Protein AF-A0A3D3LGL9-F1 (afdb_monomer)

Mean predicted aligned error: 4.56 Å

Secondary structure (DSSP, 8-state):
-PPEEEE-HHHHHHHHHHHHHHHHH-TTHHHHHHHHHHHHHHHHHHHHH-GGGSPBPPGGG--STT---EEEEE--SSSS--EEEEEEEETTTTEEEEEEEEETTSPPPPTT--

Sequence (114 aa):
MSHILLLSSKARQHIREQCLWYRENLEDGVSLANRWTRTLDSALHQLCQLPERHPPASPEDQVLPGRQLRRMLFRPWKSGRGWKVLFCADEEARTVTVLYIRHESRPPLEYDES

Radius of gyration: 14.16 Å; Cα contacts (8 Å, |Δi|>4): 167; chains: 1; bounding box: 34×34×34 Å

Nearest PDB structures (foldseek):
  5ja8-assembly3_E  TM=6.786E-01  e=5.848E-04  Vibrio cholerae O1 biovar El Tor str. N16961
  5ja8-assembly1_A  TM=6.912E-01  e=2.306E-03  Vibrio cholerae O1 biovar El Tor str. N16961
  5ja8-assembly2_C  TM=6.536E-01  e=1.316E-03  Vibrio cholerae O1 biovar El Tor str. N16961
  8a0x-assembly1_C  TM=5.886E-01  e=3.799E-03  Vibrio cholerae
  6vlp-assembly1_A  TM=4.146E-01  e=9.830E+00  Humulus lupulus

Foldseek 3Di:
DFFAEAEDPAAVVVLVVQLVCLVPPDPCSNVCNVLLVVQVVVVSRVCRVCVVPFAFDDPLQPLDPPFGKGWDWADSDPDDWTWIFIWGADVVNSHIYTYHTGTPPDDHDDNPPD

Solvent-accessible surface area (backbone atoms only — not comparable to full-atom values): 6454 Å² total; per-residue (Å²): 121,70,32,49,83,41,73,35,72,59,22,52,48,36,54,50,52,52,36,48,48,30,47,76,74,40,96,64,8,62,63,49,28,54,50,50,50,54,48,47,51,54,50,53,56,53,40,27,52,53,58,82,80,40,50,68,41,55,80,67,61,52,74,50,87,99,52,78,42,25,36,43,82,45,61,90,51,98,71,81,85,38,27,41,34,35,28,39,74,39,79,89,81,34,31,30,39,35,49,39,53,40,55,64,85,57,77,71,67,59,86,84,81,116

pLDDT: mean 90.17, std 10.72, range [43.75, 97.81]

Structure (mmCIF, N/CA/C/O backbone):
data_AF-A0A3D3LGL9-F1
#
_entry.id   AF-A0A3D3LGL9-F1
#
loop_
_atom_site.group_PDB
_atom_site.id
_atom_site.type_symbol
_atom_site.label_atom_id
_atom_site.label_alt_id
_atom_site.label_comp_id
_atom_site.label_asym_id
_atom_site.label_entity_id
_atom_site.label_seq_id
_atom_site.pdbx_PDB_ins_code
_atom_site.Cartn_x
_atom_site.Cartn_y
_atom_site.Cartn_z
_atom_site.occupancy
_atom_site.B_iso_or_equiv
_atom_site.auth_seq_id
_atom_site.auth_comp_id
_atom_site.auth_asym_id
_atom_site.auth_atom_id
_atom_site.pdbx_PDB_model_num
ATOM 1 N N . MET A 1 1 ? -7.841 -16.216 12.314 1.00 65.50 1 MET A N 1
ATOM 2 C CA . MET A 1 1 ? -8.918 -16.008 11.316 1.00 65.50 1 MET A CA 1
ATOM 3 C C . MET A 1 1 ? -8.485 -14.838 10.445 1.00 65.50 1 MET A C 1
ATOM 5 O O . MET A 1 1 ? -7.843 -13.955 10.989 1.00 65.50 1 MET A O 1
ATOM 9 N N . SER A 1 2 ? -8.761 -14.849 9.137 1.00 87.75 2 SER A N 1
ATOM 10 C CA . SER A 1 2 ? -8.284 -13.804 8.211 1.00 87.75 2 SER A CA 1
ATOM 11 C C . SER A 1 2 ? -9.348 -12.728 7.980 1.00 87.75 2 SER A C 1
ATOM 13 O O . SER A 1 2 ? -10.533 -13.055 7.899 1.00 87.75 2 SER A O 1
ATOM 15 N N . HIS A 1 3 ? -8.922 -11.473 7.856 1.00 93.94 3 HIS A N 1
ATOM 16 C CA . HIS A 1 3 ? -9.762 -10.337 7.481 1.00 93.94 3 HIS A CA 1
ATOM 17 C C . HIS A 1 3 ? -10.056 -10.330 5.972 1.00 93.94 3 HIS A C 1
ATOM 19 O O . HIS A 1 3 ? -9.263 -10.807 5.158 1.00 93.94 3 HIS A O 1
ATOM 25 N N . ILE A 1 4 ? -11.189 -9.748 5.582 1.00 96.56 4 ILE A N 1
ATOM 26 C CA . ILE A 1 4 ? -11.528 -9.475 4.183 1.00 96.56 4 ILE A CA 1
ATOM 27 C C . ILE A 1 4 ? -10.726 -8.257 3.713 1.00 96.56 4 ILE A C 1
ATOM 29 O O . ILE A 1 4 ? -10.827 -7.176 4.295 1.00 96.56 4 ILE A O 1
ATOM 33 N N . LEU A 1 5 ? -9.955 -8.421 2.638 1.00 97.44 5 LEU A N 1
ATOM 34 C CA . LEU A 1 5 ? -9.196 -7.335 2.022 1.00 97.44 5 LEU A CA 1
ATOM 35 C C . LEU A 1 5 ? -10.094 -6.468 1.131 1.00 97.44 5 LEU A C 1
ATOM 37 O O . LEU A 1 5 ? -10.688 -6.956 0.170 1.00 97.44 5 LEU A O 1
ATOM 41 N N . LEU A 1 6 ? -10.103 -5.161 1.383 1.00 97.81 6 LEU A N 1
ATOM 42 C CA . LEU A 1 6 ? -10.726 -4.148 0.537 1.00 97.81 6 LEU A CA 1
ATOM 43 C C . LEU A 1 6 ? -9.660 -3.167 0.038 1.00 97.81 6 LEU A C 1
ATOM 45 O O . LEU A 1 6 ? -8.836 -2.675 0.806 1.00 97.81 6 LEU A O 1
ATOM 49 N N . LEU A 1 7 ? -9.685 -2.856 -1.259 1.00 97.62 7 LEU A N 1
ATOM 50 C CA . LEU A 1 7 ? -8.814 -1.846 -1.866 1.00 97.62 7 LEU A CA 1
ATOM 51 C C . LEU A 1 7 ? -9.638 -0.631 -2.280 1.00 97.62 7 LEU A C 1
ATOM 53 O O . LEU A 1 7 ? -10.550 -0.769 -3.109 1.00 97.62 7 LEU A O 1
ATOM 57 N N . SER A 1 8 ? -9.267 0.542 -1.766 1.00 96.38 8 SER A N 1
ATOM 58 C CA . SER A 1 8 ? -9.812 1.825 -2.217 1.00 96.38 8 SER A CA 1
ATOM 59 C C . SER A 1 8 ? -9.516 2.070 -3.705 1.00 96.38 8 SER A C 1
ATOM 61 O O . SER A 1 8 ? -8.643 1.435 -4.309 1.00 96.38 8 SER A O 1
ATOM 63 N N . SER A 1 9 ? -10.218 3.030 -4.309 1.00 95.56 9 SER A N 1
ATOM 64 C CA . SER A 1 9 ? -9.924 3.509 -5.667 1.00 95.56 9 SER A CA 1
ATOM 65 C C . SER A 1 9 ? -8.474 3.991 -5.797 1.00 95.56 9 SER A C 1
ATOM 67 O O . SER A 1 9 ? -7.781 3.576 -6.726 1.00 95.56 9 SER A O 1
ATOM 69 N N . LYS A 1 10 ? -7.985 4.776 -4.829 1.00 94.44 10 LYS A N 1
ATOM 70 C CA . LYS A 1 10 ? -6.604 5.285 -4.778 1.00 94.44 10 LYS A CA 1
ATOM 71 C C . LYS A 1 10 ? -5.568 4.167 -4.662 1.00 94.44 10 LYS A C 1
ATOM 73 O O . LYS A 1 10 ? -4.594 4.159 -5.409 1.00 94.44 10 LYS A O 1
ATOM 78 N N . ALA A 1 11 ? -5.791 3.168 -3.807 1.00 96.44 11 ALA A N 1
ATOM 79 C CA . ALA A 1 11 ? -4.897 2.016 -3.699 1.00 96.44 11 ALA A CA 1
ATOM 80 C C . ALA A 1 11 ? -4.802 1.256 -5.032 1.00 96.44 11 ALA A C 1
ATOM 82 O O . ALA A 1 11 ? -3.703 0.942 -5.490 1.00 96.44 11 ALA A O 1
ATOM 83 N N . ARG A 1 12 ? -5.941 1.017 -5.700 1.00 97.69 1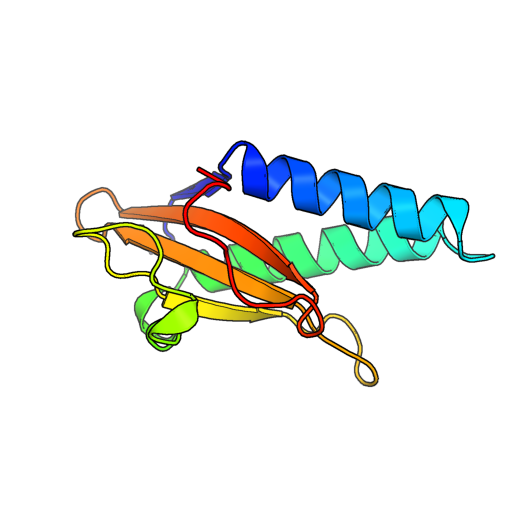2 ARG A N 1
ATOM 84 C CA . ARG A 1 12 ? -5.970 0.386 -7.032 1.00 97.69 12 ARG A CA 1
ATOM 85 C C . ARG A 1 12 ? -5.254 1.234 -8.081 1.00 97.69 12 ARG A C 1
ATOM 87 O O . ARG A 1 12 ? -4.540 0.678 -8.913 1.00 97.69 12 ARG A O 1
ATOM 94 N N . GLN A 1 13 ? -5.433 2.552 -8.042 1.00 96.25 13 GLN A N 1
ATOM 95 C CA . GLN A 1 13 ? -4.743 3.480 -8.932 1.00 96.25 13 GLN A CA 1
ATOM 96 C C . GLN A 1 13 ? -3.224 3.395 -8.739 1.00 96.25 13 GLN A C 1
ATOM 98 O O 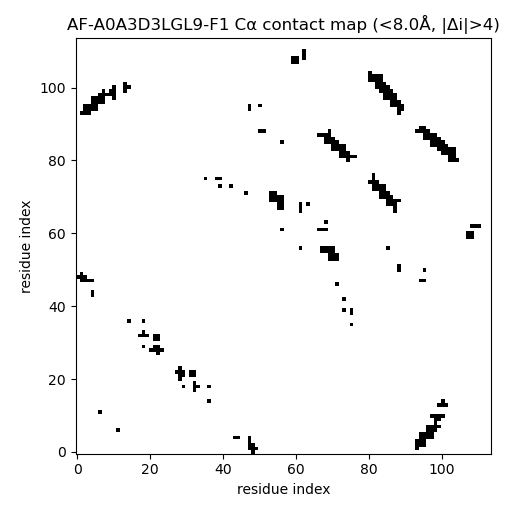. GLN A 1 13 ? -2.514 3.180 -9.715 1.00 96.25 13 GLN A O 1
ATOM 103 N N . HIS A 1 14 ? -2.724 3.443 -7.503 1.00 95.69 14 HIS A N 1
ATOM 104 C CA . HIS A 1 14 ? -1.286 3.346 -7.238 1.00 95.69 14 HIS A CA 1
ATOM 105 C C . HIS A 1 14 ? -0.675 2.019 -7.711 1.00 95.69 14 HIS A C 1
ATOM 107 O O . HIS A 1 14 ? 0.429 2.008 -8.252 1.00 95.69 14 HIS A O 1
ATOM 113 N N . ILE A 1 15 ? -1.387 0.896 -7.547 1.00 96.44 15 ILE A N 1
ATOM 114 C CA . ILE A 1 15 ? -0.949 -0.406 -8.081 1.00 96.44 15 ILE A CA 1
ATOM 115 C C . ILE A 1 15 ? -0.801 -0.332 -9.605 1.00 96.44 15 ILE A C 1
ATOM 117 O O . ILE A 1 15 ? 0.209 -0.781 -10.149 1.00 96.44 15 ILE A O 1
ATOM 121 N N . ARG A 1 16 ? -1.790 0.253 -10.296 1.00 96.88 16 ARG A N 1
ATOM 122 C CA . ARG A 1 16 ? -1.763 0.416 -11.757 1.00 96.88 16 ARG A CA 1
ATOM 123 C C . ARG A 1 16 ? -0.613 1.314 -12.201 1.00 96.88 16 ARG A C 1
ATOM 125 O O . ARG A 1 16 ? 0.140 0.906 -13.077 1.00 96.88 16 ARG A O 1
ATOM 132 N N . GLU A 1 17 ? -0.451 2.476 -11.576 1.00 95.62 17 GLU A N 1
ATOM 133 C CA . GLU A 1 17 ? 0.635 3.422 -11.866 1.00 95.62 17 GLU A CA 1
ATOM 134 C C . GLU A 1 17 ? 2.010 2.781 -11.678 1.00 95.62 17 GLU A C 1
ATOM 136 O O . GLU A 1 17 ? 2.874 2.915 -12.538 1.00 95.62 17 GLU A O 1
ATOM 141 N N . GLN A 1 18 ? 2.212 2.027 -10.594 1.00 95.19 18 GLN A N 1
ATOM 142 C CA . GLN A 1 18 ? 3.483 1.348 -10.348 1.00 95.19 18 GLN A CA 1
ATOM 143 C C . GLN A 1 18 ? 3.774 0.271 -11.402 1.00 95.19 18 GLN A C 1
ATOM 145 O O . GLN A 1 18 ? 4.911 0.140 -11.859 1.00 95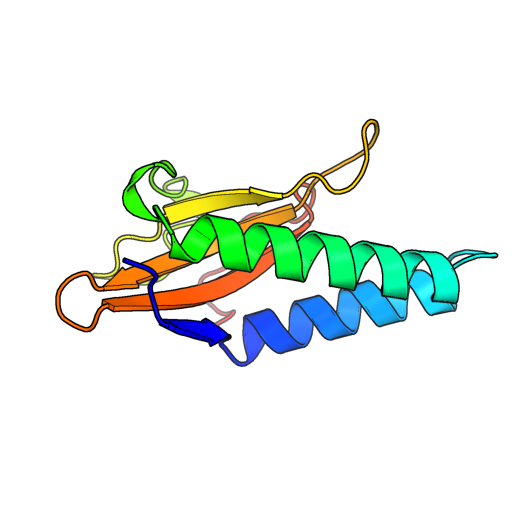.19 18 GLN A O 1
ATOM 150 N N . CYS A 1 19 ? 2.759 -0.504 -11.793 1.00 95.75 19 CYS A N 1
ATOM 151 C CA . CYS A 1 19 ? 2.899 -1.509 -12.844 1.00 95.75 19 CYS A CA 1
ATOM 152 C C . CYS A 1 19 ? 3.193 -0.872 -14.204 1.00 95.75 19 CYS A C 1
ATOM 154 O O . CYS A 1 19 ? 4.015 -1.400 -14.950 1.00 95.75 19 CYS A O 1
ATOM 156 N N . LEU A 1 20 ? 2.530 0.243 -14.521 1.00 96.56 20 LEU A N 1
ATOM 157 C CA . LEU A 1 20 ? 2.761 0.997 -15.749 1.00 96.56 20 LEU A CA 1
ATOM 158 C C . LEU A 1 20 ? 4.184 1.555 -15.778 1.00 96.56 20 LEU A C 1
ATOM 160 O O . LEU A 1 20 ? 4.917 1.290 -16.725 1.00 96.56 20 LEU A O 1
ATOM 164 N N . TRP A 1 21 ? 4.610 2.201 -14.689 1.00 95.00 21 TRP A N 1
ATOM 165 C CA . TRP A 1 21 ? 5.960 2.737 -14.561 1.00 95.00 21 TRP A CA 1
ATOM 166 C C . TRP A 1 21 ? 7.018 1.663 -14.819 1.00 95.00 21 TRP A C 1
ATOM 168 O O . TRP A 1 21 ? 7.929 1.888 -15.611 1.00 95.00 21 TRP A O 1
ATOM 178 N N . TYR A 1 22 ? 6.870 0.473 -14.222 1.00 94.75 22 TYR A N 1
ATOM 179 C CA . TYR A 1 22 ? 7.797 -0.628 -14.481 1.00 94.75 22 TYR A CA 1
ATOM 180 C C . TYR A 1 22 ? 7.868 -0.988 -15.962 1.00 94.75 22 TYR A C 1
ATOM 182 O O . TYR A 1 22 ? 8.966 -1.099 -16.493 1.00 94.75 22 TYR A O 1
ATOM 190 N N . ARG A 1 23 ? 6.715 -1.152 -16.619 1.00 96.62 23 ARG A N 1
ATOM 191 C CA . ARG A 1 23 ? 6.623 -1.556 -18.030 1.00 96.62 23 ARG A CA 1
ATOM 192 C C . ARG A 1 23 ? 7.216 -0.531 -18.992 1.00 96.62 23 ARG A C 1
ATOM 194 O O . ARG A 1 23 ? 7.743 -0.934 -20.018 1.00 96.62 23 A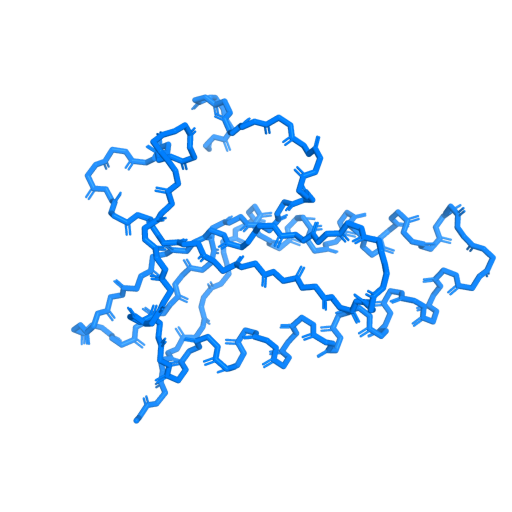RG A O 1
ATOM 201 N N . GLU A 1 24 ? 7.107 0.753 -18.675 1.00 97.19 24 GLU A N 1
ATOM 202 C CA . GLU A 1 24 ? 7.545 1.838 -19.559 1.00 97.19 24 GLU A CA 1
ATOM 203 C C . GLU A 1 24 ? 9.002 2.255 -19.336 1.00 97.19 24 GLU A C 1
ATOM 205 O O . GLU A 1 24 ? 9.630 2.773 -20.253 1.00 97.19 24 GLU A O 1
ATOM 210 N N . ASN A 1 25 ? 9.544 2.052 -18.130 1.00 95.31 25 ASN A N 1
ATOM 211 C CA . ASN A 1 25 ? 10.826 2.650 -17.738 1.00 95.31 25 ASN A CA 1
ATOM 212 C C . ASN A 1 25 ? 11.967 1.639 -17.567 1.00 95.31 25 ASN A C 1
ATOM 214 O O . ASN A 1 25 ? 13.112 2.062 -17.421 1.00 95.31 25 ASN A O 1
ATOM 218 N N . LEU A 1 26 ? 11.691 0.330 -17.552 1.00 94.06 26 LEU A N 1
ATOM 219 C CA . LEU A 1 26 ? 12.705 -0.710 -17.353 1.00 94.06 26 LEU A CA 1
ATOM 220 C C . LEU A 1 26 ? 12.676 -1.746 -18.480 1.00 94.06 26 LEU A C 1
ATOM 222 O O . LEU A 1 26 ? 11.604 -2.159 -18.915 1.00 94.06 26 LEU A O 1
ATOM 226 N N . GLU A 1 27 ? 13.855 -2.232 -18.869 1.00 92.56 27 GLU A N 1
ATOM 227 C CA . GLU A 1 27 ? 14.037 -3.249 -19.916 1.00 92.56 27 GLU A CA 1
ATOM 228 C C . GLU A 1 27 ? 13.246 -4.542 -19.617 1.00 92.56 27 GLU A C 1
ATOM 230 O O . GLU A 1 27 ? 12.457 -4.993 -20.442 1.00 92.56 27 GLU A O 1
ATOM 235 N N . ASP A 1 28 ? 13.320 -5.051 -18.381 1.00 94.19 28 ASP A N 1
ATOM 236 C CA . ASP A 1 28 ? 12.535 -6.205 -17.897 1.00 94.19 28 ASP A CA 1
ATOM 237 C C . ASP A 1 28 ? 11.216 -5.805 -17.200 1.00 94.19 28 ASP A C 1
ATOM 239 O O . ASP A 1 28 ? 10.701 -6.491 -16.303 1.00 94.19 28 ASP A O 1
ATOM 243 N N . GLY A 1 29 ? 10.652 -4.662 -17.587 1.00 95.00 29 GLY A N 1
ATOM 244 C CA . GLY A 1 29 ? 9.542 -4.005 -16.904 1.00 95.00 29 GLY A CA 1
ATOM 245 C C . GLY A 1 29 ? 8.297 -4.868 -16.691 1.00 95.00 29 GLY A C 1
ATOM 246 O O . GLY A 1 29 ? 7.707 -4.871 -15.608 1.00 95.00 29 GLY A O 1
ATOM 247 N N . VAL A 1 30 ? 7.904 -5.656 -17.696 1.00 97.06 30 VAL A N 1
ATOM 248 C CA . VAL A 1 30 ? 6.730 -6.548 -17.616 1.00 97.06 30 VAL A CA 1
ATOM 249 C C . VAL A 1 30 ? 6.928 -7.633 -16.554 1.00 97.06 30 VAL A C 1
ATOM 251 O O . VAL A 1 30 ? 6.049 -7.856 -15.715 1.00 97.06 30 VAL A O 1
ATOM 254 N N . SER A 1 31 ? 8.091 -8.284 -16.560 1.00 96.94 31 SER A N 1
ATOM 255 C CA . SER A 1 31 ? 8.450 -9.324 -15.593 1.00 96.94 31 SER A CA 1
ATOM 256 C C . SER A 1 31 ? 8.503 -8.764 -14.172 1.00 96.94 31 SER A C 1
ATOM 258 O O . SER A 1 31 ? 7.970 -9.377 -13.240 1.00 96.94 31 SER A O 1
ATOM 260 N N . LEU A 1 32 ? 9.070 -7.565 -14.006 1.00 95.31 32 LEU A N 1
ATOM 261 C CA . LEU A 1 32 ? 9.122 -6.869 -12.722 1.00 95.31 32 LEU A CA 1
ATOM 262 C C . LEU A 1 32 ? 7.733 -6.475 -12.216 1.00 95.31 32 LEU A C 1
ATOM 264 O O . LEU A 1 32 ? 7.435 -6.741 -11.053 1.00 95.31 32 LEU A O 1
ATOM 268 N N . ALA A 1 33 ? 6.857 -5.938 -13.069 1.00 96.56 33 ALA A N 1
ATOM 269 C CA . ALA A 1 33 ? 5.482 -5.602 -12.696 1.00 96.56 33 ALA A CA 1
ATOM 270 C C . ALA A 1 33 ? 4.700 -6.836 -12.209 1.00 96.56 33 ALA A C 1
ATOM 272 O O . ALA A 1 33 ? 4.025 -6.791 -11.176 1.00 96.56 33 ALA A O 1
ATOM 273 N N . ASN A 1 34 ? 4.838 -7.966 -12.910 1.00 97.56 34 ASN A N 1
ATOM 274 C CA . ASN A 1 34 ? 4.190 -9.222 -12.532 1.00 97.56 34 ASN A CA 1
ATOM 275 C C . ASN A 1 34 ? 4.717 -9.748 -11.193 1.00 97.56 34 ASN A C 1
ATOM 277 O O . ASN A 1 34 ? 3.935 -10.129 -10.319 1.00 97.56 34 ASN A O 1
ATOM 281 N N . ARG A 1 35 ? 6.042 -9.752 -11.012 1.00 96.81 35 ARG A N 1
ATOM 282 C CA . ARG A 1 35 ? 6.668 -10.195 -9.763 1.00 96.81 35 ARG A CA 1
ATOM 283 C C . ARG A 1 35 ? 6.280 -9.289 -8.599 1.00 96.81 35 ARG A C 1
ATOM 285 O O . ARG A 1 35 ? 5.890 -9.798 -7.557 1.00 96.81 35 ARG A O 1
ATOM 292 N N . TRP A 1 36 ? 6.338 -7.973 -8.785 1.00 96.12 36 TRP A N 1
ATOM 293 C CA . TRP A 1 36 ? 5.955 -6.988 -7.776 1.00 96.12 36 TRP A CA 1
ATOM 294 C C . TRP A 1 36 ? 4.508 -7.186 -7.319 1.00 96.12 36 TRP A C 1
ATOM 296 O O . TRP A 1 36 ? 4.256 -7.253 -6.119 1.00 96.12 36 TRP A O 1
ATOM 306 N N . THR A 1 37 ? 3.580 -7.377 -8.264 1.00 97.06 37 THR A N 1
ATOM 307 C CA . THR A 1 37 ? 2.156 -7.599 -7.967 1.00 97.06 37 THR A CA 1
ATOM 308 C C . THR A 1 37 ? 1.933 -8.882 -7.169 1.00 97.06 37 THR A C 1
ATOM 310 O O . THR A 1 37 ? 1.209 -8.861 -6.180 1.00 97.06 37 THR A O 1
ATOM 313 N N . ARG A 1 38 ? 2.593 -9.989 -7.540 1.00 97.81 38 ARG A N 1
ATOM 314 C CA . ARG A 1 38 ? 2.511 -11.254 -6.784 1.00 97.81 38 ARG A CA 1
ATOM 315 C C . ARG A 1 38 ? 3.053 -11.108 -5.363 1.00 97.81 38 ARG A C 1
ATOM 317 O O . ARG A 1 38 ? 2.452 -11.614 -4.420 1.00 97.81 38 ARG A O 1
ATOM 324 N N . THR A 1 39 ? 4.174 -10.407 -5.198 1.00 97.06 39 THR A N 1
ATOM 325 C CA . THR A 1 39 ? 4.749 -10.166 -3.869 1.00 97.06 39 THR A CA 1
ATOM 326 C C . THR A 1 39 ? 3.850 -9.257 -3.031 1.00 97.06 39 THR A C 1
ATOM 328 O O . THR A 1 39 ? 3.701 -9.493 -1.834 1.00 97.06 39 THR A O 1
ATOM 331 N N . LEU A 1 40 ? 3.225 -8.246 -3.644 1.00 97.62 40 LEU A N 1
ATOM 332 C CA . LEU A 1 40 ? 2.261 -7.379 -2.970 1.00 97.62 40 LEU A CA 1
ATOM 333 C C . LEU A 1 40 ? 1.033 -8.172 -2.517 1.00 97.62 40 LEU A C 1
ATOM 335 O O . LEU A 1 40 ? 0.650 -8.058 -1.361 1.00 97.62 40 LEU A O 1
ATOM 339 N N . ASP A 1 41 ? 0.451 -8.992 -3.391 1.00 97.44 41 ASP A N 1
ATOM 340 C CA . ASP A 1 41 ? -0.716 -9.820 -3.070 1.00 97.44 41 ASP A CA 1
ATOM 341 C C . ASP A 1 41 ? -0.437 -10.748 -1.878 1.00 97.44 41 ASP A C 1
ATOM 343 O O . ASP A 1 41 ? -1.181 -10.762 -0.898 1.00 97.44 41 ASP A O 1
ATOM 347 N N . SER A 1 42 ? 0.723 -11.416 -1.879 1.00 97.06 42 SER A N 1
ATOM 348 C CA . SER A 1 42 ? 1.165 -12.222 -0.737 1.00 97.06 42 SER A CA 1
ATOM 349 C C . SER A 1 42 ? 1.322 -11.398 0.546 1.00 97.06 42 SER A C 1
ATOM 351 O O . SER A 1 42 ? 0.964 -11.877 1.623 1.00 97.06 42 SER A O 1
ATOM 353 N N . ALA A 1 43 ? 1.861 -10.179 0.461 1.00 96.81 43 ALA A N 1
ATOM 354 C CA . ALA A 1 43 ? 2.026 -9.306 1.622 1.00 96.81 43 ALA A CA 1
ATOM 355 C C . ALA A 1 43 ? 0.673 -8.809 2.158 1.00 96.81 43 ALA A C 1
ATOM 357 O O . ALA A 1 43 ? 0.469 -8.772 3.368 1.00 96.81 43 ALA A O 1
ATOM 358 N N . LEU A 1 44 ? -0.275 -8.479 1.277 1.00 97.38 44 LEU A N 1
ATOM 359 C CA . LEU A 1 44 ? -1.632 -8.082 1.656 1.00 97.38 44 LEU A CA 1
ATOM 360 C C . LEU A 1 44 ? -2.423 -9.251 2.256 1.00 97.38 44 LEU A C 1
ATOM 362 O O . LEU A 1 44 ? -3.182 -9.057 3.204 1.00 97.38 44 LEU A O 1
ATOM 366 N N . HIS A 1 45 ? -2.203 -10.471 1.767 1.00 95.94 45 HIS A N 1
ATOM 367 C CA . HIS A 1 45 ? -2.766 -11.667 2.381 1.00 95.94 45 HIS A CA 1
ATOM 368 C C . HIS A 1 45 ? -2.241 -11.863 3.811 1.00 95.94 45 HIS A C 1
ATOM 370 O O . HIS A 1 45 ? -3.023 -12.119 4.723 1.00 95.94 45 HIS A O 1
ATOM 376 N N . GLN A 1 46 ? -0.931 -11.694 4.032 1.00 95.12 46 GLN A N 1
ATOM 377 C CA . GLN A 1 46 ? -0.333 -11.758 5.372 1.00 95.12 46 GLN A CA 1
ATOM 378 C C . GLN A 1 46 ? -0.840 -10.640 6.289 1.00 95.12 46 GLN A C 1
ATOM 380 O O . GLN A 1 46 ? -1.162 -10.906 7.445 1.00 95.12 46 GLN A O 1
ATOM 385 N N . LEU A 1 47 ? -0.970 -9.420 5.764 1.00 96.12 47 LEU A N 1
ATOM 386 C CA . LEU A 1 47 ? -1.551 -8.282 6.474 1.00 96.12 47 LEU A CA 1
ATOM 387 C C . LEU A 1 47 ? -2.951 -8.608 7.013 1.00 96.12 47 LEU A C 1
ATOM 389 O O . LEU A 1 47 ? -3.257 -8.288 8.155 1.00 96.12 47 LEU A O 1
ATOM 393 N N . CYS A 1 48 ? -3.789 -9.280 6.220 1.00 96.56 48 CYS A N 1
ATOM 394 C CA . CYS A 1 48 ? -5.149 -9.637 6.630 1.00 96.56 48 CYS A CA 1
ATOM 395 C C . CYS A 1 48 ? -5.203 -10.692 7.742 1.00 96.56 48 CYS A C 1
ATOM 397 O O . CYS A 1 48 ? -6.219 -10.805 8.427 1.00 96.56 48 CYS A O 1
ATOM 399 N N . GLN A 1 49 ? -4.137 -11.466 7.947 1.00 95.44 49 GLN A N 1
ATOM 400 C CA . GLN A 1 49 ? -4.101 -12.456 9.023 1.00 95.44 49 GLN A CA 1
ATOM 401 C C . GLN A 1 49 ? -3.956 -11.789 10.394 1.00 95.44 49 GLN A C 1
ATOM 403 O O . GLN A 1 49 ? -4.564 -12.268 11.346 1.00 95.44 49 GLN A O 1
ATOM 408 N N . LEU A 1 50 ? -3.128 -10.738 10.496 1.00 92.69 50 LEU A N 1
ATOM 409 C CA . LEU A 1 50 ? -2.732 -10.101 11.763 1.00 92.69 50 LEU A CA 1
ATOM 410 C C . LEU A 1 50 ? -2.498 -8.580 11.586 1.00 92.69 50 LEU A C 1
ATOM 412 O O . LEU A 1 50 ? -1.362 -8.105 11.740 1.00 92.69 50 LEU A O 1
ATOM 416 N N . PRO A 1 51 ? -3.531 -7.800 11.207 1.00 94.00 51 PRO A N 1
ATOM 417 C CA . PRO A 1 51 ? -3.390 -6.369 10.927 1.00 94.00 51 PRO A CA 1
ATOM 418 C C . PRO A 1 51 ? -2.925 -5.551 12.141 1.00 94.00 51 PRO A C 1
ATOM 420 O O . PRO A 1 51 ? -2.249 -4.527 11.994 1.00 94.00 51 PRO A O 1
ATOM 423 N N . GLU A 1 52 ? -3.229 -6.012 13.350 1.00 92.19 52 GLU A N 1
ATOM 424 C CA . GLU A 1 52 ? -2.907 -5.372 14.618 1.00 92.19 52 GLU A CA 1
ATOM 425 C C . GLU A 1 52 ? -1.404 -5.353 14.940 1.00 92.19 52 GLU A C 1
ATOM 427 O O . GLU A 1 52 ? -0.958 -4.532 15.747 1.00 92.19 52 GLU A O 1
ATOM 432 N N . ARG A 1 53 ? -0.606 -6.203 14.278 1.00 92.56 53 ARG A N 1
ATOM 433 C CA . ARG A 1 53 ? 0.859 -6.242 14.432 1.00 92.56 53 ARG A CA 1
ATOM 434 C C . ARG A 1 53 ? 1.574 -5.065 13.781 1.00 92.56 53 ARG A C 1
ATOM 436 O O . ARG A 1 53 ? 2.746 -4.824 14.067 1.00 92.56 53 ARG A O 1
ATOM 443 N N . HIS A 1 54 ? 0.900 -4.346 12.891 1.00 94.50 54 HIS A N 1
ATOM 444 C CA . HIS A 1 54 ? 1.489 -3.202 12.212 1.00 94.50 54 HIS A CA 1
ATOM 445 C C . HIS A 1 54 ? 1.313 -1.926 13.038 1.00 94.50 54 HIS A C 1
ATOM 447 O O . HIS A 1 54 ? 0.218 -1.680 13.551 1.00 94.50 54 HIS A O 1
ATOM 453 N N . PRO A 1 55 ? 2.358 -1.089 13.158 1.00 94.12 55 PRO A N 1
ATOM 454 C CA . PRO A 1 55 ? 2.284 0.130 13.948 1.00 94.12 55 PRO A CA 1
ATOM 455 C C . PRO A 1 55 ? 1.279 1.130 13.349 1.00 94.12 55 PRO A C 1
ATOM 457 O O . PRO A 1 55 ? 0.980 1.066 12.148 1.00 94.12 55 PRO A O 1
ATOM 460 N N . PRO A 1 56 ? 0.793 2.091 14.155 1.00 93.62 56 PRO A N 1
ATOM 461 C CA . PRO A 1 56 ? 0.088 3.260 13.643 1.00 93.62 56 PRO A CA 1
ATOM 462 C C . PRO A 1 56 ? 0.882 3.954 12.527 1.00 93.62 56 PRO A C 1
ATOM 464 O O . PRO A 1 56 ? 2.119 3.892 12.491 1.00 93.62 56 PRO A O 1
ATOM 467 N N . ALA A 1 57 ? 0.178 4.602 11.600 1.00 91.50 57 ALA A N 1
ATOM 468 C CA . ALA A 1 57 ? 0.826 5.475 10.631 1.00 91.50 57 ALA A CA 1
ATOM 469 C C . ALA A 1 57 ? 1.484 6.674 11.342 1.00 91.50 57 ALA A C 1
ATOM 471 O O . ALA A 1 57 ? 1.162 6.993 12.490 1.00 91.50 57 ALA A O 1
ATOM 472 N N . SER A 1 58 ? 2.460 7.308 10.688 1.00 87.94 58 SER A N 1
ATOM 473 C CA . SER A 1 58 ? 3.049 8.538 11.221 1.00 87.94 58 SER A CA 1
ATOM 474 C C . SER A 1 58 ? 1.995 9.653 11.253 1.00 87.94 58 SER A C 1
ATOM 476 O O . SER A 1 58 ? 1.084 9.637 10.425 1.00 87.94 58 SER A O 1
ATOM 478 N N . PRO A 1 59 ? 2.121 10.649 12.151 1.00 85.00 59 PRO A N 1
ATOM 479 C CA . PRO A 1 59 ? 1.151 11.744 12.249 1.00 85.00 59 PRO A CA 1
ATOM 480 C C . PRO A 1 59 ? 0.891 12.464 10.917 1.00 85.00 59 PRO A C 1
ATOM 482 O O . PRO A 1 59 ? -0.246 12.791 10.605 1.00 85.00 59 PRO A O 1
ATOM 485 N N . GLU A 1 60 ? 1.933 12.646 10.104 1.00 83.56 60 GLU A N 1
ATOM 486 C CA . GLU A 1 60 ? 1.868 13.237 8.756 1.00 83.56 60 GLU A CA 1
ATOM 487 C C . GLU A 1 60 ? 1.088 12.394 7.731 1.00 83.56 60 GLU A C 1
ATOM 489 O O . GLU A 1 60 ? 0.541 12.930 6.776 1.00 83.56 60 GLU A O 1
ATOM 494 N N . ASP A 1 61 ? 1.035 11.074 7.917 1.00 83.81 61 ASP A N 1
ATOM 495 C CA . ASP A 1 61 ? 0.313 10.153 7.038 1.00 83.81 61 ASP A CA 1
ATOM 496 C C . ASP A 1 61 ? -1.134 9.936 7.545 1.00 83.81 61 ASP A C 1
ATOM 498 O O . ASP A 1 61 ? -1.923 9.252 6.892 1.00 83.81 61 ASP A O 1
ATOM 502 N N . GLN A 1 62 ? -1.508 10.528 8.690 1.00 83.12 62 GLN A N 1
ATOM 503 C CA . GLN A 1 62 ? -2.804 10.382 9.362 1.00 83.12 62 GLN A CA 1
ATOM 504 C C . GLN A 1 62 ? -3.888 11.302 8.77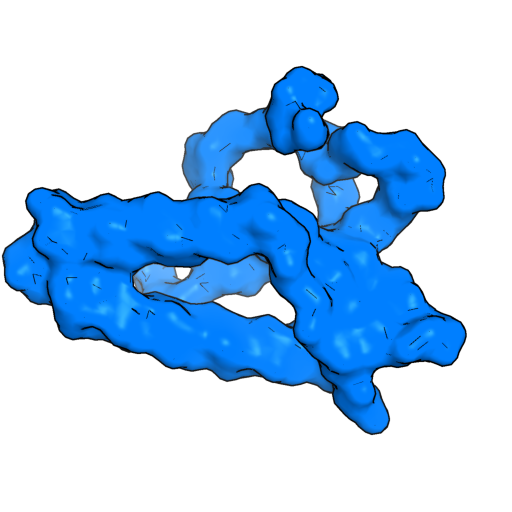2 1.00 83.12 62 GLN A C 1
ATOM 506 O O . GLN A 1 62 ? -4.546 12.065 9.477 1.00 83.12 62 GLN A O 1
ATOM 511 N N . VAL A 1 63 ? -4.084 11.236 7.459 1.00 77.94 63 VAL A N 1
ATOM 512 C CA . VAL A 1 63 ? -4.865 12.245 6.721 1.00 77.94 63 VAL A CA 1
ATOM 513 C C . VAL A 1 63 ? -6.382 12.110 6.810 1.00 77.94 63 VAL A C 1
ATOM 515 O O . VAL A 1 63 ? -7.093 12.990 6.342 1.00 77.94 63 VAL A O 1
ATOM 518 N N . LEU A 1 64 ? -6.899 11.029 7.400 1.00 78.88 64 LEU A N 1
ATOM 519 C CA . LEU A 1 64 ? -8.340 10.819 7.552 1.00 78.88 64 LEU A CA 1
ATOM 520 C C . LEU A 1 64 ? -8.773 11.102 8.998 1.00 78.88 64 LEU A C 1
ATOM 522 O O . LEU A 1 64 ? -8.491 10.283 9.882 1.00 78.88 64 LEU A O 1
ATOM 526 N N . PRO A 1 65 ? -9.486 12.218 9.254 1.00 75.88 65 PRO A N 1
ATOM 527 C CA . PRO A 1 65 ? -9.987 12.543 10.583 1.00 75.88 65 PRO A CA 1
ATOM 528 C C . PRO A 1 65 ? -10.849 11.410 11.144 1.00 75.88 65 PRO A C 1
ATOM 530 O O . PRO A 1 65 ? -11.679 10.830 10.445 1.00 75.88 65 PRO A O 1
ATOM 533 N N . GLY A 1 66 ? -10.636 11.072 12.417 1.00 79.38 66 GLY A N 1
ATOM 534 C CA . GLY A 1 66 ? -11.405 10.032 13.108 1.00 79.38 66 GLY A CA 1
ATOM 535 C C . GLY A 1 66 ? -11.076 8.591 12.703 1.00 79.38 66 GLY A C 1
ATOM 536 O O . GLY A 1 66 ? -11.669 7.670 13.257 1.00 79.38 66 GLY A O 1
ATOM 537 N N . ARG A 1 67 ? -10.127 8.357 11.784 1.00 81.56 67 ARG A N 1
ATOM 538 C CA . ARG A 1 67 ? -9.663 7.006 11.437 1.00 81.56 67 ARG A CA 1
ATOM 539 C C . ARG A 1 67 ? -8.258 6.762 11.955 1.00 81.56 67 ARG A C 1
ATOM 541 O O . ARG A 1 67 ? -7.344 7.540 11.690 1.00 81.56 67 ARG A O 1
ATOM 548 N N . GLN A 1 68 ? -8.060 5.634 12.633 1.00 87.75 68 GLN A N 1
ATOM 549 C CA . GLN A 1 68 ? -6.734 5.200 13.061 1.00 87.75 68 GLN A CA 1
ATOM 550 C C . GLN A 1 68 ? -6.065 4.362 11.964 1.00 87.75 68 GLN A C 1
ATOM 552 O O . GLN A 1 68 ? -6.168 3.138 11.922 1.00 87.75 68 GLN A O 1
ATOM 557 N N . LEU A 1 69 ? -5.395 5.047 11.040 1.00 92.88 69 LEU A N 1
ATOM 558 C CA . LEU A 1 69 ? -4.528 4.433 10.044 1.00 92.88 69 LEU A CA 1
ATOM 559 C C . LEU A 1 69 ? -3.358 3.693 10.695 1.00 92.88 69 LEU A C 1
ATOM 561 O O . LEU A 1 69 ? -2.704 4.178 11.620 1.00 92.88 69 LEU A O 1
ATOM 565 N N . ARG A 1 70 ? -3.070 2.521 10.143 1.00 95.38 70 ARG A N 1
ATOM 566 C CA . ARG A 1 70 ? -1.875 1.727 10.406 1.00 95.38 70 ARG A CA 1
ATOM 567 C C . ARG A 1 70 ? -1.021 1.664 9.151 1.00 95.38 70 ARG A C 1
ATOM 569 O O . ARG A 1 70 ? -1.494 1.908 8.037 1.00 95.38 70 ARG A O 1
ATOM 576 N N . ARG A 1 71 ? 0.254 1.331 9.340 1.00 95.06 71 ARG A N 1
ATOM 577 C CA . ARG A 1 71 ? 1.238 1.280 8.260 1.00 95.06 71 ARG A CA 1
ATOM 578 C C . ARG A 1 71 ? 1.971 -0.051 8.226 1.00 95.06 71 ARG A C 1
ATOM 580 O O . ARG A 1 71 ? 2.651 -0.427 9.179 1.00 95.06 71 ARG A O 1
ATOM 587 N N . MET A 1 72 ? 1.954 -0.686 7.060 1.00 95.81 72 MET A N 1
ATOM 588 C CA . MET A 1 72 ? 2.869 -1.769 6.711 1.00 95.81 72 MET A CA 1
ATOM 589 C C . MET A 1 72 ? 3.956 -1.250 5.763 1.00 95.81 72 MET A C 1
ATOM 591 O O . MET A 1 72 ? 3.665 -0.541 4.801 1.00 95.81 72 MET A O 1
ATOM 595 N N . LEU A 1 73 ? 5.214 -1.614 6.021 1.00 94.00 73 LEU A N 1
ATOM 596 C CA . LEU A 1 73 ? 6.302 -1.414 5.064 1.00 94.00 73 LEU A CA 1
ATOM 597 C C . LEU A 1 73 ? 6.394 -2.629 4.145 1.00 94.00 73 LEU A C 1
ATOM 599 O O . LEU A 1 73 ? 6.682 -3.736 4.591 1.00 94.00 73 LEU A O 1
ATOM 603 N N . PHE A 1 74 ? 6.159 -2.407 2.860 1.00 95.38 74 PHE A N 1
ATOM 604 C CA . PHE A 1 74 ? 6.261 -3.412 1.817 1.00 95.38 74 PHE A CA 1
ATOM 605 C C . PHE A 1 74 ? 7.601 -3.275 1.090 1.00 95.38 74 PHE A C 1
ATOM 607 O O . PHE A 1 74 ? 7.870 -2.263 0.445 1.00 95.38 74 PHE A O 1
ATOM 614 N N . ARG A 1 75 ? 8.452 -4.300 1.183 1.00 94.25 75 ARG A N 1
ATOM 615 C CA . ARG A 1 75 ? 9.780 -4.332 0.552 1.00 94.25 75 ARG A CA 1
ATOM 616 C C . ARG A 1 75 ? 9.920 -5.589 -0.305 1.00 94.25 75 ARG A C 1
ATOM 618 O O . ARG A 1 75 ? 10.398 -6.607 0.185 1.00 94.25 75 ARG A O 1
ATOM 625 N N . PRO A 1 76 ? 9.481 -5.548 -1.574 1.00 92.19 76 PRO A N 1
ATOM 626 C CA . PRO A 1 76 ? 9.529 -6.710 -2.458 1.00 92.19 76 PRO A CA 1
ATOM 627 C C . PRO A 1 76 ? 10.956 -7.139 -2.811 1.00 92.19 76 PRO A C 1
ATOM 629 O O . PRO A 1 76 ? 11.175 -8.287 -3.198 1.00 92.19 76 PRO A O 1
ATOM 632 N N . TRP A 1 77 ? 11.926 -6.233 -2.678 1.00 91.50 77 TRP A N 1
ATOM 633 C CA . TRP A 1 77 ? 13.315 -6.431 -3.076 1.00 91.50 77 TRP A CA 1
ATOM 634 C C . TRP A 1 77 ? 14.241 -6.357 -1.857 1.00 91.50 77 TRP A C 1
ATOM 636 O O . TRP A 1 77 ? 13.997 -5.585 -0.931 1.00 91.50 77 TRP A O 1
ATOM 646 N N . LYS A 1 78 ? 15.322 -7.153 -1.862 1.00 82.75 78 LYS A N 1
ATOM 647 C CA . LYS A 1 78 ? 16.330 -7.158 -0.781 1.00 82.75 78 LYS A CA 1
ATOM 648 C C . LYS A 1 78 ? 17.098 -5.835 -0.686 1.00 82.75 78 LYS A C 1
ATOM 650 O O . LYS A 1 78 ? 17.534 -5.462 0.397 1.00 82.75 78 LYS A O 1
ATOM 655 N N . SER A 1 79 ? 17.268 -5.153 -1.814 1.00 74.25 79 SER A N 1
ATOM 656 C CA . SER A 1 79 ? 17.891 -3.839 -1.932 1.00 74.25 79 SER A CA 1
ATOM 657 C C . SER A 1 79 ? 16.937 -2.882 -2.645 1.00 74.25 79 SER A C 1
ATOM 659 O O . SER A 1 79 ? 16.146 -3.294 -3.493 1.00 74.25 79 SER A O 1
ATOM 661 N N . GLY A 1 80 ? 17.011 -1.598 -2.297 1.00 73.94 80 GLY A N 1
ATOM 662 C CA . GLY A 1 80 ? 16.159 -0.556 -2.869 1.00 73.94 80 GLY A CA 1
ATOM 663 C C . GLY A 1 80 ? 15.070 -0.060 -1.919 1.00 73.94 80 GLY A C 1
ATOM 664 O O . GLY A 1 80 ? 14.998 -0.453 -0.754 1.00 73.94 80 GLY A O 1
ATOM 665 N N . ARG A 1 81 ? 14.256 0.871 -2.423 1.00 81.19 81 ARG A N 1
ATOM 666 C CA . ARG A 1 81 ? 13.191 1.520 -1.650 1.00 81.19 81 ARG A CA 1
ATOM 667 C C . ARG A 1 81 ? 11.940 0.643 -1.592 1.00 81.19 81 ARG A C 1
ATOM 669 O O . ARG A 1 81 ? 11.659 -0.115 -2.520 1.00 81.19 81 ARG A O 1
ATOM 676 N N . GLY A 1 82 ? 11.214 0.741 -0.482 1.00 92.62 82 GLY A N 1
ATOM 677 C CA . GLY A 1 82 ? 9.939 0.062 -0.287 1.00 92.62 82 GLY A CA 1
ATOM 678 C C . GLY A 1 82 ? 8.735 0.926 -0.645 1.00 92.62 82 GLY A C 1
ATOM 679 O O . GLY A 1 82 ? 8.845 2.033 -1.177 1.00 92.62 82 GLY A O 1
ATOM 680 N N . TRP A 1 83 ? 7.565 0.423 -0.270 1.00 94.81 83 TRP A N 1
ATOM 681 C CA . TRP A 1 83 ? 6.301 1.137 -0.304 1.00 94.81 83 TRP A CA 1
ATOM 682 C C . TRP A 1 83 ? 5.687 1.153 1.097 1.00 94.81 83 TRP A C 1
ATOM 684 O O . TRP A 1 83 ? 5.690 0.150 1.809 1.00 94.81 83 TRP A O 1
ATOM 694 N N . LYS A 1 84 ? 5.116 2.290 1.483 1.00 94.19 84 LYS A N 1
ATOM 695 C CA . LYS A 1 84 ? 4.209 2.408 2.620 1.00 94.19 84 LYS A CA 1
ATOM 696 C C . LYS A 1 84 ? 2.818 1.953 2.174 1.00 94.19 84 LYS A C 1
ATOM 698 O O . LYS A 1 84 ? 2.251 2.521 1.241 1.00 94.19 84 LYS A O 1
ATOM 703 N N . VAL A 1 85 ? 2.262 0.956 2.850 1.00 96.38 85 VAL A N 1
ATOM 704 C CA . VAL A 1 85 ? 0.861 0.545 2.714 1.00 96.38 85 VAL A CA 1
ATOM 705 C C . VAL A 1 85 ? 0.098 1.107 3.907 1.00 96.38 85 VAL A C 1
ATOM 707 O O . VAL A 1 85 ? 0.361 0.714 5.044 1.00 96.38 85 VAL A O 1
ATOM 710 N N . LEU A 1 86 ? -0.810 2.045 3.645 1.00 95.88 86 LEU A N 1
ATOM 711 C CA . LEU A 1 86 ? -1.652 2.690 4.650 1.00 95.88 86 LEU A CA 1
ATOM 712 C C . LEU A 1 86 ? -3.041 2.060 4.624 1.00 95.88 86 LEU A C 1
ATOM 714 O O . LEU A 1 86 ? -3.666 1.967 3.562 1.00 95.88 86 LEU A O 1
ATOM 718 N N . PHE A 1 87 ? -3.516 1.621 5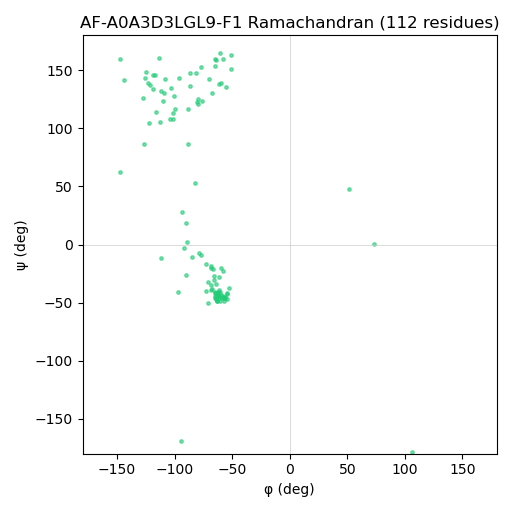.785 1.00 96.56 87 PHE A N 1
ATOM 719 C CA . PHE A 1 87 ? -4.759 0.865 5.888 1.00 96.56 87 PHE A CA 1
ATOM 720 C C . PHE A 1 87 ? -5.509 1.140 7.195 1.00 96.56 87 PHE A C 1
ATOM 722 O O . PHE A 1 87 ? -4.924 1.580 8.184 1.00 96.56 87 PHE A O 1
ATOM 729 N N . CYS A 1 88 ? -6.806 0.840 7.192 1.00 95.56 88 CYS A N 1
ATOM 730 C CA . CYS A 1 88 ? -7.630 0.693 8.393 1.00 95.56 88 CYS A CA 1
ATOM 731 C C . CYS A 1 88 ? -7.967 -0.783 8.594 1.00 95.56 88 CYS A C 1
ATOM 733 O O . CYS A 1 88 ? -8.239 -1.479 7.614 1.00 95.56 88 CYS A O 1
ATOM 735 N N . ALA A 1 89 ? -7.995 -1.232 9.845 1.00 94.56 89 ALA A N 1
ATOM 736 C CA . ALA A 1 89 ? -8.562 -2.520 10.219 1.00 94.56 89 ALA A CA 1
ATOM 737 C C . ALA A 1 89 ? -9.832 -2.280 11.036 1.00 94.56 89 ALA A C 1
ATOM 739 O O . ALA A 1 89 ? -9.834 -1.445 11.940 1.00 94.56 89 ALA A O 1
ATOM 740 N N . ASP A 1 90 ? -10.893 -2.988 10.676 1.00 92.38 90 ASP A N 1
ATOM 741 C CA . ASP A 1 90 ? -12.140 -3.067 11.423 1.00 92.38 90 ASP A CA 1
ATOM 742 C C . ASP A 1 90 ? -12.262 -4.501 11.942 1.00 92.38 90 ASP A C 1
ATOM 744 O O . ASP A 1 90 ? -12.493 -5.432 11.164 1.00 92.38 90 ASP A O 1
ATOM 748 N N . GLU A 1 91 ? -12.032 -4.674 13.242 1.00 88.00 91 GLU A N 1
ATOM 749 C CA . GLU A 1 91 ? -12.039 -5.981 13.908 1.00 88.00 91 GLU A CA 1
ATOM 750 C C . GLU A 1 91 ? -13.458 -6.562 14.013 1.00 88.00 91 GLU A C 1
ATOM 752 O O . GLU A 1 91 ? -13.638 -7.778 13.926 1.00 88.00 91 GLU A O 1
ATOM 757 N N . GLU A 1 92 ? -14.479 -5.707 14.151 1.00 89.50 92 GLU A N 1
ATOM 758 C CA . GLU A 1 92 ? -15.878 -6.135 14.251 1.00 89.50 92 GLU A CA 1
ATOM 759 C C . GLU A 1 92 ? -16.371 -6.658 12.901 1.00 89.50 92 GLU A C 1
ATOM 761 O O . GLU A 1 92 ? -16.872 -7.782 12.800 1.00 89.50 92 GLU A O 1
ATOM 766 N N . ALA A 1 93 ? -16.157 -5.877 11.840 1.00 92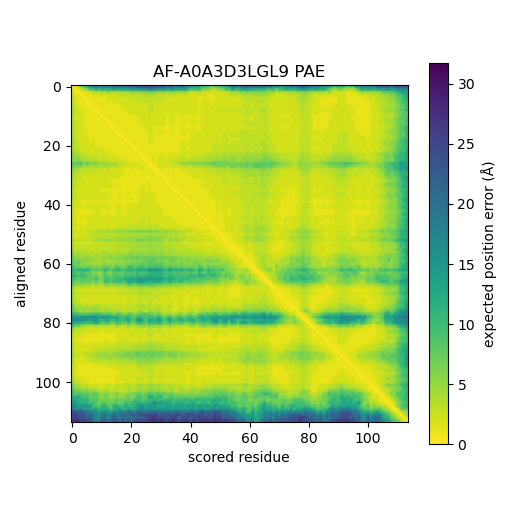.06 93 ALA A N 1
ATOM 767 C CA . ALA A 1 93 ? -16.503 -6.262 10.475 1.00 92.06 93 ALA A CA 1
ATOM 768 C C . ALA A 1 93 ? -15.507 -7.264 9.864 1.00 92.06 93 ALA A C 1
ATOM 770 O O . ALA A 1 93 ? -15.754 -7.800 8.781 1.00 92.06 93 ALA A O 1
ATOM 771 N N . ARG A 1 94 ? -14.374 -7.516 10.534 1.00 93.81 94 ARG A N 1
ATOM 772 C CA . ARG A 1 94 ? -13.251 -8.333 10.051 1.00 93.81 94 ARG A CA 1
ATOM 773 C C . ARG A 1 94 ? -12.777 -7.899 8.671 1.00 93.81 94 ARG A C 1
ATOM 775 O O . ARG A 1 94 ? -12.580 -8.728 7.781 1.00 93.81 94 ARG A O 1
ATOM 782 N N . THR A 1 95 ? -12.582 -6.600 8.481 1.00 96.25 95 THR A N 1
ATOM 783 C CA . THR A 1 95 ? -12.095 -6.052 7.211 1.00 96.25 95 THR A CA 1
ATOM 784 C C . THR A 1 95 ? -10.772 -5.322 7.376 1.00 96.25 95 THR A C 1
ATOM 786 O O . THR A 1 95 ? -10.516 -4.667 8.382 1.00 96.25 95 THR A O 1
ATOM 789 N N . VAL A 1 96 ? -9.925 -5.413 6.354 1.00 97.12 96 VAL A N 1
ATOM 790 C CA . VAL A 1 96 ? -8.747 -4.565 6.185 1.00 97.12 96 VAL A CA 1
ATOM 791 C C . VAL A 1 96 ? -8.955 -3.752 4.923 1.00 97.12 96 VAL A C 1
ATOM 793 O O . VAL A 1 96 ? -8.988 -4.294 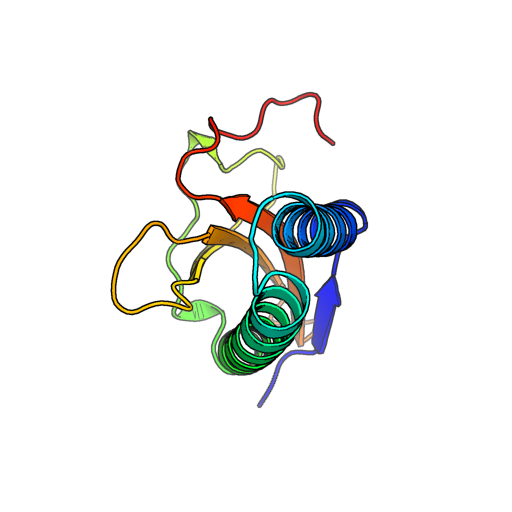3.820 1.00 97.12 96 VAL A O 1
ATOM 796 N N . THR A 1 97 ? -9.081 -2.438 5.078 1.00 97.25 97 THR A N 1
ATOM 797 C CA . THR A 1 97 ? -9.207 -1.516 3.951 1.00 97.25 97 THR A CA 1
ATOM 798 C C . THR A 1 97 ? -7.876 -0.832 3.695 1.00 97.25 97 THR A C 1
ATOM 800 O O . THR A 1 97 ? -7.468 0.047 4.454 1.00 97.25 97 THR A O 1
ATOM 803 N N . VAL A 1 98 ? -7.207 -1.204 2.606 1.00 97.56 98 VAL A N 1
ATOM 804 C CA . VAL A 1 98 ? -6.012 -0.509 2.124 1.00 97.56 98 VAL A CA 1
ATOM 805 C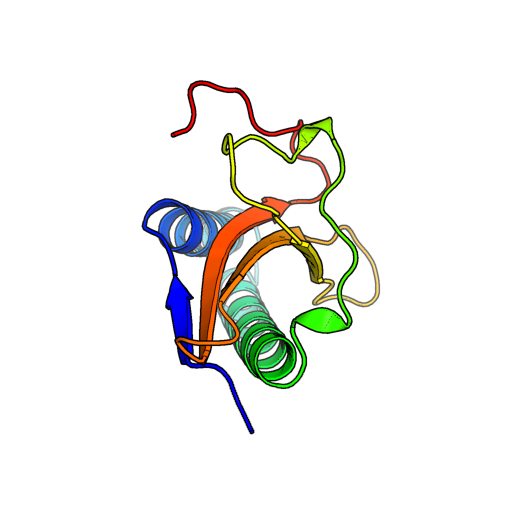 C . VAL A 1 98 ? -6.442 0.734 1.362 1.00 97.56 98 VAL A C 1
ATOM 807 O O . VAL A 1 98 ? -7.160 0.662 0.360 1.00 97.56 98 VAL A O 1
ATOM 810 N N . LEU A 1 99 ? -5.979 1.881 1.843 1.00 95.50 99 LEU A N 1
ATOM 811 C CA . LEU A 1 99 ? -6.339 3.190 1.315 1.00 95.50 99 LEU A CA 1
ATOM 812 C C . LEU A 1 99 ? -5.292 3.699 0.331 1.00 95.50 99 LEU A C 1
ATOM 814 O O . LEU A 1 99 ? -5.651 4.220 -0.722 1.00 95.50 99 LEU A O 1
ATOM 818 N N . TYR A 1 100 ? -4.011 3.493 0.641 1.00 94.88 100 TYR A N 1
ATOM 819 C CA . TYR A 1 100 ? -2.907 3.973 -0.181 1.00 94.88 100 TYR A CA 1
ATOM 820 C C . TYR A 1 100 ? -1.745 2.980 -0.180 1.00 94.88 100 TYR A C 1
ATOM 822 O O . TYR A 1 100 ? -1.392 2.412 0.852 1.00 94.88 100 TYR A O 1
ATOM 830 N N . ILE A 1 101 ? -1.106 2.820 -1.339 1.00 95.44 101 ILE A N 1
ATOM 831 C CA . ILE A 1 101 ? 0.178 2.122 -1.493 1.00 95.44 101 ILE A CA 1
ATOM 832 C C . ILE A 1 101 ? 1.146 3.117 -2.125 1.00 95.44 101 ILE A C 1
ATOM 834 O O . ILE A 1 101 ? 0.999 3.445 -3.295 1.00 95.44 101 ILE A O 1
ATOM 838 N N . ARG A 1 102 ? 2.080 3.680 -1.360 1.00 90.69 102 ARG A N 1
ATOM 839 C CA . ARG A 1 102 ? 2.930 4.792 -1.820 1.00 90.69 102 ARG A CA 1
ATOM 840 C C . ARG A 1 102 ? 4.388 4.404 -1.732 1.00 90.69 102 ARG A C 1
ATOM 842 O O . ARG A 1 102 ? 4.804 3.822 -0.741 1.00 90.69 102 ARG A O 1
ATOM 849 N N . HIS A 1 103 ? 5.172 4.739 -2.748 1.00 89.25 103 HIS A N 1
ATOM 850 C CA . HIS A 1 103 ? 6.617 4.553 -2.682 1.00 89.25 103 HIS A CA 1
ATOM 851 C C . HIS A 1 103 ? 7.194 5.355 -1.502 1.00 89.25 103 HIS A C 1
ATOM 853 O O . HIS A 1 103 ? 6.782 6.491 -1.280 1.00 89.25 103 HIS A O 1
ATOM 859 N N . GLU A 1 104 ? 8.141 4.789 -0.751 1.00 86.25 104 GLU A N 1
ATOM 860 C CA . GLU A 1 104 ? 8.694 5.400 0.473 1.00 86.25 104 GLU A CA 1
ATOM 861 C C . GLU A 1 104 ? 9.350 6.771 0.232 1.00 86.25 104 GLU A C 1
ATOM 863 O O . GLU A 1 104 ? 9.522 7.538 1.173 1.00 86.25 104 GLU A O 1
ATOM 868 N N . SER A 1 105 ? 9.726 7.085 -1.012 1.00 82.31 105 SER A N 1
ATOM 869 C CA . SER A 1 105 ? 10.288 8.389 -1.383 1.00 82.31 105 SER A CA 1
ATOM 870 C C . SER A 1 105 ? 9.257 9.471 -1.686 1.00 82.31 105 SER A C 1
ATOM 872 O O . SER A 1 105 ? 9.663 10.607 -1.912 1.00 82.31 105 SER A O 1
ATOM 874 N N . ARG A 1 106 ? 7.967 9.130 -1.815 1.00 78.00 106 ARG A N 1
ATOM 875 C CA . ARG A 1 106 ? 6.939 10.143 -2.078 1.00 78.00 106 ARG A CA 1
ATOM 876 C C . ARG A 1 106 ? 6.758 11.002 -0.817 1.00 78.00 106 ARG A C 1
ATOM 878 O O . ARG A 1 106 ? 6.832 10.449 0.285 1.00 78.00 106 ARG A O 1
ATOM 885 N N . PRO A 1 107 ? 6.528 12.320 -0.965 1.00 73.44 107 PRO A N 1
ATOM 886 C CA . PRO A 1 107 ? 6.205 13.184 0.171 1.00 73.44 107 PRO A CA 1
ATOM 887 C C . PRO A 1 107 ? 4.946 12.672 0.893 1.00 73.44 107 PRO A C 1
ATOM 889 O O . PRO A 1 107 ? 4.197 11.904 0.283 1.00 73.44 107 PRO A O 1
ATOM 892 N N . PRO A 1 108 ? 4.695 13.046 2.163 1.00 72.06 108 PRO A N 1
ATOM 893 C CA . PRO A 1 108 ? 3.469 12.695 2.893 1.00 72.06 108 PRO A CA 1
ATOM 894 C C . PRO A 1 108 ? 2.183 13.019 2.118 1.00 72.06 108 PRO A C 1
ATOM 896 O O . PRO A 1 108 ? 2.217 13.696 1.092 1.00 72.06 108 PRO A O 1
ATOM 899 N N . LEU A 1 109 ? 1.059 12.434 2.533 1.00 69.06 109 LEU A N 1
ATOM 900 C CA . LEU A 1 109 ? -0.227 12.703 1.882 1.00 69.06 109 LEU A CA 1
ATOM 901 C C . LEU A 1 109 ? -0.633 14.161 2.146 1.00 69.06 109 LEU A C 1
ATOM 903 O O . LEU A 1 109 ? -0.603 14.611 3.289 1.00 69.06 109 LEU A O 1
ATOM 907 N N . GLU A 1 110 ? -1.011 14.886 1.097 1.00 67.62 110 GLU A N 1
ATOM 908 C CA . GLU A 1 110 ? -1.597 16.221 1.232 1.00 67.62 110 GLU A CA 1
ATOM 909 C C . GLU A 1 110 ? -3.114 16.094 1.436 1.00 67.62 110 GLU A C 1
ATOM 911 O O . GLU A 1 110 ? -3.745 15.161 0.934 1.00 67.62 110 GLU A O 1
ATOM 916 N N . TYR A 1 111 ? -3.707 17.020 2.196 1.00 53.66 111 TYR A N 1
ATOM 917 C CA . TYR A 1 111 ? -5.119 16.970 2.614 1.00 53.66 111 TYR A CA 1
ATOM 918 C C . TYR A 1 111 ? -6.109 16.903 1.426 1.00 53.66 111 TYR A C 1
ATOM 920 O O . TYR A 1 111 ? -7.215 16.387 1.573 1.00 53.66 111 TYR A O 1
ATOM 928 N N . ASP A 1 112 ? -5.686 17.352 0.240 1.00 50.91 112 ASP A N 1
ATOM 929 C CA . ASP A 1 112 ? -6.497 17.452 -0.982 1.00 50.91 112 ASP A CA 1
ATOM 930 C C . ASP A 1 112 ? -6.486 16.190 -1.876 1.00 50.91 112 ASP A C 1
ATOM 932 O O . ASP A 1 112 ? -7.098 16.167 -2.941 1.00 50.91 112 ASP A O 1
ATOM 936 N N . GLU A 1 113 ? -5.809 15.103 -1.478 1.00 49.38 113 GLU A N 1
ATOM 937 C CA . GLU A 1 113 ? -5.786 13.848 -2.259 1.00 49.38 113 GLU A CA 1
ATOM 938 C C . GLU A 1 113 ? -6.921 12.856 -1.903 1.00 49.38 113 GLU A C 1
ATOM 940 O O . GLU A 1 113 ? -6.815 11.659 -2.216 1.00 49.38 113 GLU A O 1
ATOM 945 N N . SER A 1 114 ? -7.993 13.336 -1.259 1.00 43.75 114 SER A N 1
ATOM 946 C CA . SER A 1 114 ? -9.153 12.540 -0.808 1.00 43.75 114 SER A CA 1
ATOM 947 C C . SER A 1 114 ? -10.172 12.274 -1.917 1.00 43.75 114 SER A C 1
ATOM 949 O O . SER A 1 114 ? -10.641 13.245 -2.543 1.00 43.75 114 SER A O 1
#